Protein AF-A0A6C0F2Z9-F1 (afdb_monomer_lite)

Organism: NCBI:txid1070528

pLDDT: mean 89.64, std 9.64, range [52.88, 98.56]

Structure (mmCIF, N/CA/C/O backbone):
data_AF-A0A6C0F2Z9-F1
#
_entry.id   AF-A0A6C0F2Z9-F1
#
loop_
_atom_site.group_PDB
_atom_site.id
_atom_site.type_symbol
_atom_site.label_atom_id
_atom_site.label_alt_id
_atom_site.label_comp_id
_atom_site.label_asym_id
_atom_site.label_entity_id
_atom_site.label_seq_id
_atom_site.pdbx_PDB_ins_code
_atom_site.Cartn_x
_atom_site.Cartn_y
_atom_site.Cartn_z
_atom_site.occupancy
_atom_site.B_iso_or_equiv
_atom_site.auth_seq_id
_atom_site.auth_comp_id
_atom_site.auth_asym_id
_atom_site.auth_atom_id
_atom_site.pdbx_PDB_model_num
ATOM 1 N N . MET A 1 1 ? -2.129 -20.152 -14.897 1.00 61.84 1 MET A N 1
ATOM 2 C CA . MET A 1 1 ? -2.781 -20.314 -13.574 1.00 61.84 1 MET A CA 1
ATOM 3 C C . MET A 1 1 ? -3.449 -19.021 -13.104 1.00 61.84 1 MET A C 1
ATOM 5 O O . MET A 1 1 ? -4.600 -19.101 -12.708 1.00 61.84 1 MET A O 1
ATOM 9 N N . TYR A 1 2 ? -2.786 -17.857 -13.186 1.00 76.69 2 TYR A N 1
ATOM 10 C CA . TYR A 1 2 ? -3.365 -16.538 -12.865 1.00 76.69 2 TYR A CA 1
ATOM 11 C C . TYR A 1 2 ? -4.710 -16.257 -13.564 1.00 76.69 2 TYR A C 1
ATOM 13 O O . TYR A 1 2 ? -5.714 -16.078 -12.883 1.00 76.69 2 TYR A O 1
ATOM 21 N N . GLU A 1 3 ? -4.749 -16.343 -14.900 1.00 77.75 3 GLU A N 1
ATOM 22 C CA . GLU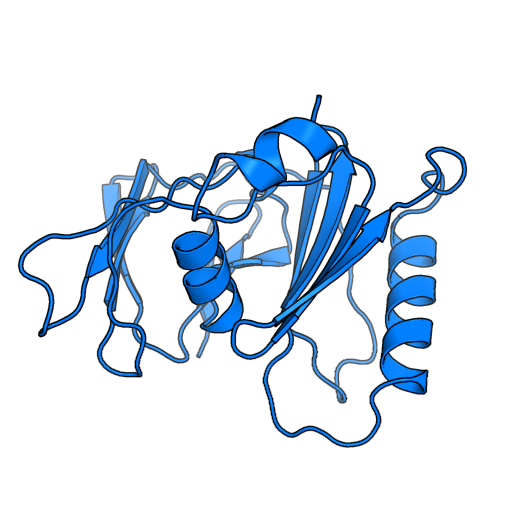 A 1 3 ? -5.969 -16.064 -15.683 1.00 77.75 3 GLU A CA 1
ATOM 23 C C . GLU A 1 3 ? -7.168 -16.917 -15.262 1.00 77.75 3 GLU A C 1
ATOM 25 O O . GLU A 1 3 ? -8.279 -16.419 -15.164 1.00 77.75 3 GLU A O 1
ATOM 30 N N . LEU A 1 4 ? -6.941 -18.192 -14.933 1.00 72.25 4 LEU A N 1
ATOM 31 C CA . LEU A 1 4 ? -8.005 -19.083 -14.471 1.00 72.25 4 LEU A CA 1
ATOM 32 C C . LEU A 1 4 ? -8.550 -18.655 -13.108 1.00 72.25 4 LEU A C 1
ATOM 34 O O . LEU A 1 4 ? -9.760 -18.660 -12.919 1.00 72.25 4 LEU A O 1
ATOM 38 N N . LYS A 1 5 ? -7.682 -18.265 -12.164 1.00 77.50 5 LYS A N 1
ATOM 39 C CA . LYS A 1 5 ? -8.126 -17.873 -10.822 1.00 77.50 5 LYS A CA 1
ATOM 40 C C . LYS A 1 5 ? -9.036 -16.639 -10.866 1.00 77.50 5 LYS A C 1
ATOM 42 O O . LYS A 1 5 ? -10.014 -16.611 -10.131 1.00 77.50 5 LYS A O 1
ATOM 47 N N . ARG A 1 6 ? -8.789 -15.673 -11.760 1.00 77.31 6 ARG A N 1
ATOM 48 C CA . ARG A 1 6 ? -9.609 -14.447 -11.876 1.00 77.31 6 ARG A CA 1
ATOM 49 C C . ARG A 1 6 ? -11.097 -14.709 -12.128 1.00 77.31 6 ARG A C 1
ATOM 51 O O . ARG A 1 6 ? -11.908 -13.850 -11.818 1.00 77.31 6 ARG A O 1
ATOM 58 N N . TYR A 1 7 ? -11.460 -15.871 -12.670 1.00 75.06 7 TYR A N 1
ATOM 59 C CA . TYR A 1 7 ? -12.859 -16.237 -12.908 1.00 75.06 7 TYR A CA 1
ATOM 60 C C . TYR A 1 7 ? -13.571 -16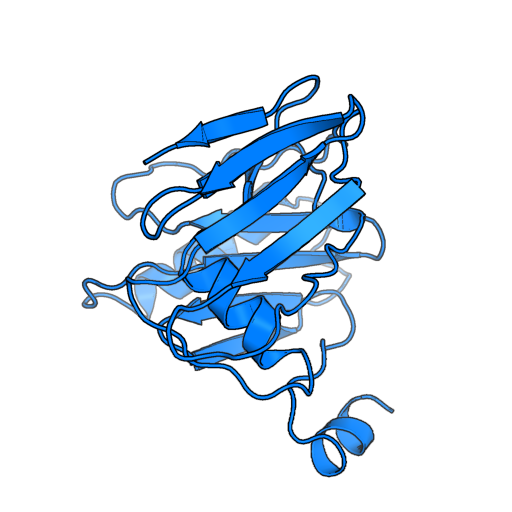.819 -11.682 1.00 75.06 7 TYR A C 1
ATOM 62 O O . TYR A 1 7 ? -14.797 -16.870 -11.667 1.00 75.06 7 TYR A O 1
ATOM 70 N N . PHE A 1 8 ? -12.826 -17.297 -10.683 1.00 78.25 8 PHE A N 1
ATOM 71 C CA . PHE A 1 8 ? -13.390 -18.026 -9.541 1.00 78.25 8 PHE A CA 1
ATOM 72 C C . PHE A 1 8 ? -13.450 -17.205 -8.255 1.00 78.25 8 PHE A C 1
ATOM 74 O O . PHE A 1 8 ? -14.198 -17.567 -7.350 1.00 78.25 8 PHE A O 1
ATOM 81 N N . TYR A 1 9 ? -12.671 -16.129 -8.157 1.00 79.81 9 TYR A N 1
ATOM 82 C CA . TYR A 1 9 ? -12.646 -15.269 -6.978 1.00 79.81 9 TYR A CA 1
ATOM 83 C C . TYR A 1 9 ? -13.417 -13.978 -7.237 1.00 79.81 9 TYR A C 1
ATOM 85 O O . TYR A 1 9 ? -13.318 -13.388 -8.310 1.00 79.81 9 TYR A O 1
ATOM 93 N N . SER A 1 10 ? -14.179 -13.543 -6.234 1.00 82.38 10 SER A N 1
ATOM 94 C CA . SER A 1 10 ? -14.854 -12.243 -6.227 1.00 82.38 10 SE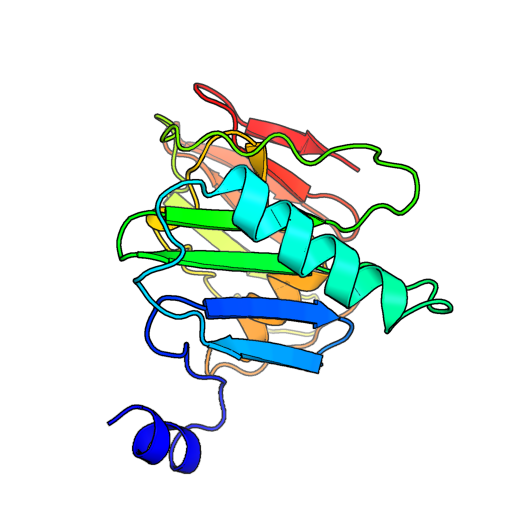R A CA 1
ATOM 95 C C . SER A 1 10 ? -13.899 -11.085 -5.928 1.00 82.38 10 SER A C 1
ATOM 97 O O . SER A 1 10 ? -14.213 -9.948 -6.261 1.00 82.38 10 SER A O 1
ATOM 99 N N . CYS A 1 11 ? -12.749 -11.370 -5.312 1.00 87.75 11 CYS A N 1
ATOM 100 C CA . CYS A 1 11 ? -11.696 -10.397 -5.050 1.00 87.75 11 CYS A CA 1
ATOM 101 C C . CYS A 1 11 ? -10.657 -10.359 -6.177 1.00 87.75 11 CYS A C 1
ATOM 103 O O . CYS A 1 11 ? -10.539 -11.278 -6.998 1.00 87.75 11 CYS A O 1
ATOM 105 N N . ARG A 1 12 ? -9.866 -9.286 -6.202 1.00 90.88 12 ARG A N 1
ATOM 106 C CA . ARG A 1 12 ? -8.742 -9.154 -7.127 1.00 90.88 12 ARG A CA 1
ATOM 107 C C . ARG A 1 12 ? -7.639 -10.136 -6.792 1.00 90.88 12 ARG A C 1
ATOM 109 O O . ARG A 1 12 ? -7.431 -10.537 -5.651 1.00 90.88 12 ARG A O 1
ATOM 116 N N . ILE A 1 13 ? -6.898 -10.490 -7.833 1.00 89.44 13 ILE A N 1
ATOM 117 C CA . ILE A 1 13 ? -5.760 -11.391 -7.737 1.00 89.44 13 ILE A CA 1
ATOM 118 C C . ILE A 1 13 ? -4.554 -10.662 -8.283 1.00 89.44 13 ILE A C 1
ATOM 120 O O . ILE A 1 13 ? -4.610 -10.074 -9.368 1.00 89.44 13 ILE A O 1
ATOM 124 N N . GLU A 1 14 ? -3.462 -10.738 -7.535 1.00 86.56 14 GLU A N 1
ATOM 125 C CA . GLU A 1 14 ? -2.215 -10.114 -7.932 1.00 86.56 14 GLU A CA 1
ATOM 126 C C . GLU A 1 14 ? -1.648 -10.801 -9.182 1.00 86.56 14 GLU A C 1
ATOM 128 O O . GLU A 1 14 ? -1.587 -12.038 -9.238 1.00 86.56 14 GLU A O 1
ATOM 133 N N . PRO A 1 15 ? -1.292 -10.027 -10.221 1.00 88.19 15 PRO A N 1
ATOM 134 C CA . PRO A 1 15 ? -0.675 -10.563 -11.425 1.00 88.19 15 PRO A CA 1
ATOM 135 C C . PRO A 1 15 ? 0.724 -11.122 -11.129 1.00 88.19 15 PRO A C 1
ATOM 137 O O . PRO A 1 15 ? 1.358 -10.763 -10.134 1.00 88.19 15 PRO A O 1
ATOM 140 N N . PRO A 1 16 ? 1.250 -11.997 -12.003 1.00 87.94 16 PRO A N 1
ATOM 141 C CA . PRO A 1 16 ? 2.651 -12.384 -11.925 1.00 87.94 16 PRO A CA 1
ATOM 142 C C . PRO A 1 16 ? 3.561 -11.162 -12.126 1.00 87.94 16 PRO A C 1
ATOM 144 O O . PRO A 1 16 ? 3.286 -10.301 -12.961 1.00 87.94 16 PRO A O 1
ATOM 147 N N . TYR A 1 17 ? 4.663 -11.105 -11.378 1.00 87.69 17 TYR A N 1
ATOM 148 C CA . TYR A 1 17 ? 5.697 -10.087 -11.553 1.00 87.69 17 TYR A CA 1
ATOM 149 C C . TYR A 1 17 ? 6.546 -10.342 -12.819 1.00 87.69 17 TYR A C 1
ATOM 151 O O . TYR A 1 17 ? 6.657 -11.491 -13.261 1.00 87.69 17 TYR A O 1
ATOM 159 N N . PRO A 1 18 ? 7.207 -9.304 -13.369 1.00 92.31 18 PRO A N 1
ATOM 160 C CA . PRO A 1 18 ? 7.127 -7.904 -12.955 1.00 92.31 18 PRO A CA 1
ATOM 161 C C . PRO A 1 18 ? 5.929 -7.169 -13.562 1.00 92.31 18 PRO A C 1
ATOM 163 O O . PRO A 1 18 ? 5.513 -7.442 -14.689 1.00 92.31 18 PRO A O 1
ATOM 166 N N . TYR A 1 19 ? 5.397 -6.201 -12.822 1.00 93.31 19 TYR A N 1
ATOM 167 C CA . TYR A 1 19 ? 4.300 -5.365 -13.296 1.00 93.31 19 TYR A CA 1
ATOM 168 C C . TYR A 1 19 ? 4.354 -3.955 -12.704 1.00 93.31 19 TYR A C 1
ATOM 170 O O . TYR A 1 19 ? 4.873 -3.729 -11.609 1.00 93.31 19 TYR A O 1
ATOM 178 N N . TRP A 1 20 ? 3.767 -3.024 -13.445 1.00 93.44 20 TRP A N 1
ATOM 179 C CA . TRP A 1 20 ? 3.395 -1.687 -13.005 1.00 93.44 20 TRP A CA 1
ATOM 180 C C . TRP A 1 20 ? 1.886 -1.623 -12.830 1.00 93.44 20 TRP A C 1
ATOM 182 O O . TRP A 1 20 ? 1.150 -2.225 -13.614 1.00 93.44 20 TRP A O 1
ATOM 192 N N . SER A 1 21 ? 1.409 -0.883 -11.840 1.00 94.75 21 SER A N 1
ATOM 193 C CA . SER A 1 21 ? -0.009 -0.607 -11.698 1.00 94.75 21 SER A CA 1
ATOM 194 C C . SER A 1 21 ? -0.278 0.809 -11.229 1.00 94.75 21 SER A C 1
ATOM 196 O O . SER A 1 21 ? 0.445 1.351 -10.396 1.00 94.75 21 SER A O 1
ATOM 198 N N . VAL A 1 22 ? -1.374 1.365 -11.726 1.00 94.12 22 VAL A N 1
ATOM 199 C CA . VAL A 1 22 ? -1.945 2.621 -11.246 1.00 94.12 22 VAL A CA 1
ATOM 200 C C . VAL A 1 22 ? -3.318 2.316 -10.678 1.00 94.12 22 VAL A C 1
ATOM 202 O O . VAL A 1 22 ? -4.152 1.745 -11.381 1.00 94.12 22 VAL A O 1
ATOM 205 N N . PHE A 1 23 ? -3.551 2.695 -9.426 1.00 94.06 23 PHE A N 1
ATOM 206 C CA . PHE A 1 23 ? -4.830 2.541 -8.746 1.00 94.06 23 PHE A CA 1
ATOM 207 C C . PHE A 1 23 ? -5.429 3.913 -8.416 1.00 94.06 23 PHE A C 1
ATOM 209 O O . PHE A 1 23 ? -4.728 4.791 -7.915 1.00 94.06 23 PHE A O 1
ATOM 216 N N . CYS A 1 24 ? -6.720 4.091 -8.690 1.00 91.94 24 CYS A N 1
ATOM 217 C CA . CYS A 1 24 ? -7.482 5.302 -8.386 1.00 91.94 24 CYS A CA 1
ATOM 218 C C . CYS A 1 24 ? -8.965 4.954 -8.234 1.00 91.94 24 CYS A C 1
ATOM 220 O O . CYS A 1 24 ? -9.542 4.348 -9.138 1.00 91.94 24 CYS A O 1
ATOM 222 N N . ASP A 1 25 ? -9.585 5.352 -7.121 1.00 89.06 25 ASP A N 1
ATOM 223 C CA . ASP A 1 25 ? -11.033 5.253 -6.881 1.00 89.06 25 ASP A CA 1
ATOM 224 C C . ASP A 1 25 ? -11.631 3.875 -7.231 1.00 89.06 25 ASP A C 1
ATOM 226 O O . ASP A 1 25 ? -12.597 3.760 -7.987 1.00 89.06 25 ASP A O 1
ATOM 230 N N . GLY A 1 26 ? -11.016 2.797 -6.735 1.00 89.56 26 GLY A N 1
ATOM 231 C CA . GLY A 1 26 ? -11.470 1.430 -7.008 1.00 89.56 26 GLY A CA 1
ATOM 232 C C . GLY A 1 26 ? -11.186 0.934 -8.429 1.00 89.56 26 GLY A C 1
ATOM 233 O O . GLY A 1 26 ? -11.599 -0.161 -8.783 1.00 89.56 26 GLY A O 1
ATOM 234 N N . ASN A 1 27 ? -10.462 1.673 -9.264 1.00 90.88 27 ASN A N 1
ATOM 235 C CA . ASN A 1 27 ? -10.024 1.223 -10.585 1.00 90.88 27 ASN A CA 1
ATOM 236 C C . ASN A 1 27 ? -8.520 0.963 -10.567 1.00 90.88 27 ASN A C 1
ATOM 238 O O . ASN A 1 27 ? -7.765 1.732 -9.984 1.00 90.88 27 ASN A O 1
ATOM 242 N N . GLU A 1 28 ? -8.072 -0.119 -11.207 1.00 92.69 28 GLU A N 1
ATOM 243 C CA . GLU A 1 28 ? -6.643 -0.426 -11.329 1.00 92.69 28 GLU A CA 1
ATOM 244 C C . GLU A 1 28 ? -6.298 -0.776 -12.767 1.00 92.69 28 GLU A C 1
ATOM 246 O O . GLU A 1 28 ? -6.882 -1.685 -13.361 1.00 92.69 28 GLU A O 1
ATOM 251 N N . LEU A 1 29 ? -5.326 -0.054 -13.311 1.00 91.81 29 LEU A N 1
ATOM 252 C CA . LEU A 1 29 ? -4.679 -0.394 -14.565 1.00 91.81 29 LEU A CA 1
ATOM 253 C C . LEU A 1 29 ? -3.389 -1.139 -14.243 1.00 91.81 29 LEU A C 1
ATOM 255 O O . LEU A 1 29 ? -2.544 -0.610 -13.529 1.00 91.81 29 LEU A O 1
ATOM 259 N N . ILE A 1 30 ? -3.227 -2.336 -14.799 1.00 92.00 30 ILE A N 1
ATOM 260 C CA . ILE A 1 30 ? -2.037 -3.171 -14.621 1.00 92.00 30 ILE A CA 1
ATOM 261 C C . ILE A 1 30 ? -1.344 -3.329 -15.972 1.00 92.00 30 ILE A C 1
ATOM 263 O O . ILE A 1 30 ? -1.971 -3.711 -16.960 1.00 92.00 30 ILE A O 1
ATOM 267 N N . VAL A 1 31 ? -0.039 -3.079 -15.993 1.00 90.50 31 VAL A N 1
ATOM 268 C CA . VAL A 1 31 ? 0.826 -3.209 -17.164 1.00 90.50 31 VAL A CA 1
ATOM 269 C C . VAL A 1 31 ? 1.949 -4.197 -16.834 1.00 90.50 31 VAL A C 1
ATOM 271 O O . VAL A 1 31 ? 2.825 -3.879 -16.026 1.00 90.50 31 VAL A O 1
ATOM 274 N N . PRO A 1 32 ? 1.952 -5.405 -17.427 1.00 90.31 32 PRO A N 1
ATOM 275 C CA . PRO A 1 32 ? 3.074 -6.330 -17.309 1.00 90.31 32 PRO A CA 1
ATOM 276 C C . PRO A 1 32 ? 4.353 -5.711 -17.880 1.00 90.31 32 PRO A C 1
ATOM 278 O O . PRO A 1 32 ? 4.323 -5.081 -18.937 1.00 90.31 32 PRO A O 1
ATOM 281 N N . ILE A 1 33 ? 5.481 -5.919 -17.206 1.00 86.06 33 ILE A N 1
ATOM 282 C CA . ILE A 1 33 ? 6.787 -5.405 -17.632 1.00 86.06 33 ILE A CA 1
ATOM 283 C C . ILE A 1 33 ? 7.627 -6.574 -18.161 1.00 86.06 33 ILE A C 1
ATOM 285 O O . ILE A 1 33 ? 7.544 -7.698 -17.667 1.00 86.06 33 ILE A O 1
ATOM 289 N N . SER A 1 34 ? 8.466 -6.345 -19.171 1.00 77.06 34 SER A N 1
ATOM 290 C CA . SER A 1 34 ? 9.453 -7.353 -19.574 1.00 77.06 34 SER A CA 1
ATOM 291 C C . SER A 1 34 ? 10.618 -7.399 -18.580 1.00 77.06 34 SER A C 1
ATOM 293 O O . SER A 1 34 ? 11.193 -6.359 -18.263 1.00 77.06 34 SER A O 1
ATOM 295 N N . THR A 1 35 ? 11.046 -8.594 -18.166 1.00 65.19 35 THR A N 1
ATOM 296 C CA . THR A 1 35 ? 12.191 -8.796 -17.250 1.00 65.19 35 THR A CA 1
ATOM 297 C C . THR A 1 35 ? 13.5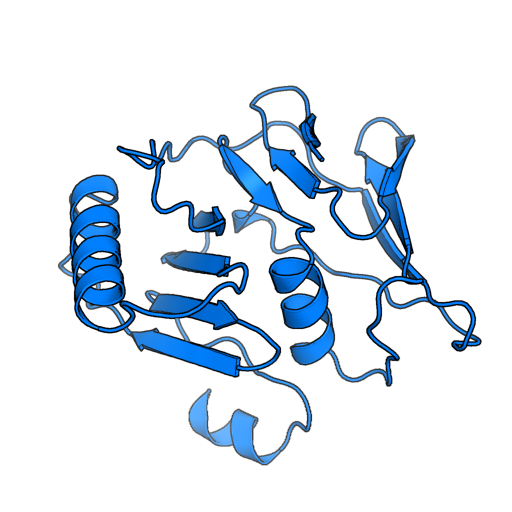06 -8.180 -17.745 1.00 65.19 35 THR A C 1
ATOM 299 O O . THR A 1 35 ? 14.355 -7.831 -16.936 1.00 65.19 35 THR A O 1
ATOM 302 N N . LEU A 1 36 ? 13.651 -7.977 -19.059 1.00 56.56 36 LEU A N 1
ATOM 303 C CA . LEU A 1 36 ? 14.821 -7.366 -19.705 1.00 56.56 36 LEU A CA 1
ATOM 304 C C . LEU A 1 36 ? 14.983 -5.853 -19.446 1.00 56.56 36 LEU A C 1
ATOM 306 O O . LEU A 1 36 ? 15.998 -5.290 -19.835 1.00 56.56 36 LEU A O 1
ATOM 310 N N . MET A 1 37 ? 14.005 -5.183 -18.825 1.00 59.44 37 MET A N 1
ATOM 311 C CA . MET A 1 37 ? 14.061 -3.739 -18.526 1.00 59.44 37 MET A CA 1
ATOM 312 C C . MET A 1 37 ? 14.422 -3.418 -17.064 1.00 59.44 37 MET A C 1
ATOM 314 O O . MET A 1 37 ? 14.273 -2.280 -16.629 1.00 59.44 37 MET A O 1
ATOM 318 N N . GLN A 1 38 ? 14.891 -4.401 -16.287 1.00 59.97 38 GLN A N 1
ATOM 319 C CA . GLN A 1 38 ? 15.167 -4.230 -14.851 1.00 59.97 38 GLN A CA 1
ATOM 320 C C . GLN A 1 38 ? 16.503 -3.537 -14.533 1.00 59.97 38 GLN A C 1
ATOM 322 O O . GLN A 1 38 ? 16.692 -3.097 -13.400 1.00 59.97 38 GLN A O 1
ATOM 327 N N . ASP A 1 39 ? 17.405 -3.395 -15.509 1.00 61.78 39 ASP A N 1
ATOM 328 C CA . ASP A 1 39 ? 18.796 -2.980 -15.261 1.00 61.78 39 ASP A CA 1
ATOM 329 C C . ASP A 1 39 ? 18.956 -1.509 -14.824 1.00 61.78 39 ASP A C 1
ATOM 331 O O . ASP A 1 39 ? 20.041 -1.094 -14.418 1.00 61.78 39 ASP A O 1
ATOM 335 N N . ASN A 1 40 ? 17.875 -0.720 -14.820 1.00 79.81 40 ASN A N 1
ATOM 336 C CA . ASN A 1 40 ? 17.819 0.543 -14.088 1.00 79.81 40 ASN A CA 1
ATOM 337 C C . ASN A 1 40 ? 16.381 0.880 -13.662 1.00 79.81 40 ASN A C 1
ATOM 339 O O . ASN A 1 40 ? 15.593 1.435 -14.426 1.00 79.81 40 ASN A O 1
ATOM 343 N N . ILE A 1 41 ? 16.053 0.540 -12.417 1.00 84.62 41 ILE A N 1
ATOM 344 C CA . ILE A 1 41 ? 14.705 0.675 -11.857 1.00 84.62 41 ILE A CA 1
ATOM 345 C C . ILE A 1 41 ? 14.181 2.112 -11.823 1.00 84.62 41 ILE A C 1
ATOM 347 O O . ILE A 1 41 ? 12.990 2.312 -12.036 1.00 84.62 41 ILE A O 1
ATOM 351 N N . ASN A 1 42 ? 15.062 3.093 -11.595 1.00 87.56 42 ASN A N 1
ATOM 352 C CA . ASN A 1 42 ? 14.704 4.510 -11.595 1.00 87.56 42 ASN A CA 1
ATOM 353 C C . ASN A 1 42 ? 14.300 4.942 -13.007 1.00 87.56 42 ASN A C 1
ATOM 355 O O . ASN A 1 42 ? 13.198 5.436 -13.201 1.00 87.56 42 ASN A O 1
ATOM 359 N N . ILE A 1 43 ? 15.126 4.624 -14.013 1.00 86.81 43 ILE A N 1
ATOM 360 C CA . ILE A 1 43 ? 14.809 4.924 -15.419 1.00 86.81 43 ILE A CA 1
ATOM 361 C C . ILE A 1 43 ? 13.487 4.268 -15.833 1.00 86.81 43 ILE A C 1
ATOM 363 O O . ILE A 1 43 ? 12.659 4.904 -16.481 1.00 86.81 43 ILE A O 1
ATOM 367 N N . LEU A 1 44 ? 13.270 3.004 -15.461 1.00 87.75 44 LEU A N 1
ATOM 368 C CA . LEU A 1 44 ? 12.024 2.305 -15.767 1.00 87.75 44 LEU A CA 1
ATOM 369 C C . LEU A 1 44 ? 10.813 2.973 -15.094 1.00 87.75 44 LEU A C 1
ATOM 371 O O . LEU A 1 44 ? 9.791 3.171 -15.754 1.00 87.75 44 LEU A O 1
ATOM 375 N N . PHE A 1 45 ? 10.928 3.328 -13.811 1.00 89.81 45 PHE A N 1
ATOM 376 C CA . PHE A 1 45 ? 9.878 4.032 -13.074 1.00 89.81 45 PHE A CA 1
ATOM 377 C C . PHE A 1 45 ? 9.559 5.378 -13.736 1.00 89.81 45 PHE A C 1
ATOM 379 O O . PHE A 1 45 ? 8.395 5.651 -14.020 1.00 89.81 45 PHE A O 1
ATOM 386 N N . ASP A 1 46 ? 10.579 6.166 -14.080 1.00 89.19 46 ASP A N 1
ATOM 387 C CA . ASP A 1 46 ? 10.428 7.466 -14.737 1.00 89.19 46 ASP A CA 1
ATOM 388 C C . ASP A 1 46 ? 9.781 7.342 -16.118 1.00 89.19 46 ASP A C 1
ATOM 390 O O . ASP A 1 46 ? 8.903 8.125 -16.480 1.00 89.19 46 ASP A O 1
ATOM 394 N N . MET A 1 47 ? 10.172 6.344 -16.915 1.00 88.31 47 MET A N 1
ATOM 395 C CA . MET A 1 47 ? 9.554 6.089 -18.219 1.00 88.31 47 MET A CA 1
ATOM 396 C C . MET A 1 47 ? 8.060 5.773 -18.084 1.00 88.31 47 MET A C 1
ATOM 398 O O . MET A 1 47 ? 7.240 6.310 -18.835 1.00 88.31 47 MET A O 1
ATOM 402 N N . LEU A 1 48 ? 7.698 4.922 -17.121 1.00 90.06 48 LEU A N 1
ATOM 403 C CA . LEU A 1 48 ? 6.308 4.550 -16.858 1.00 90.06 48 LEU A CA 1
ATOM 404 C C . LEU A 1 48 ? 5.505 5.734 -16.314 1.00 90.06 48 LEU A C 1
ATOM 406 O O . LEU A 1 48 ? 4.400 5.988 -16.796 1.00 90.06 48 LEU A O 1
ATOM 410 N N . LEU A 1 49 ? 6.081 6.509 -15.395 1.00 89.69 49 LEU A N 1
ATOM 411 C CA . LEU A 1 49 ? 5.484 7.726 -14.858 1.00 89.69 49 LEU A CA 1
ATOM 412 C C . LEU A 1 49 ? 5.202 8.750 -15.963 1.00 89.69 49 LEU A C 1
ATOM 414 O O . LEU A 1 49 ? 4.083 9.247 -16.064 1.00 89.69 49 LEU A O 1
ATOM 418 N N . ASN A 1 50 ? 6.175 9.015 -16.836 1.00 88.69 50 ASN A N 1
ATOM 419 C CA . ASN A 1 50 ? 5.995 9.913 -17.977 1.00 88.69 50 ASN A CA 1
ATOM 420 C C . ASN A 1 50 ? 4.893 9.410 -18.922 1.00 88.69 50 ASN A C 1
ATOM 422 O O . ASN A 1 50 ? 4.100 10.199 -19.437 1.00 88.69 50 ASN A O 1
ATOM 426 N N . SER A 1 51 ? 4.806 8.095 -19.151 1.00 87.50 51 SER A N 1
ATOM 427 C CA . SER A 1 51 ? 3.728 7.521 -19.966 1.00 87.50 51 SER A CA 1
ATOM 428 C C . SER A 1 51 ? 2.351 7.747 -19.334 1.00 87.50 51 SER A C 1
ATOM 430 O O . SER A 1 51 ? 1.427 8.166 -20.028 1.00 87.50 51 SER A O 1
ATOM 432 N N . PHE A 1 52 ? 2.239 7.571 -18.013 1.00 87.88 52 PHE A N 1
ATOM 433 C CA . PHE A 1 52 ? 1.024 7.838 -17.251 1.00 87.88 52 PHE A CA 1
ATOM 434 C C . PHE A 1 52 ? 0.622 9.315 -17.370 1.00 87.88 52 PHE A C 1
ATOM 436 O O . PHE A 1 52 ? -0.462 9.606 -17.874 1.00 87.88 52 PHE A O 1
ATOM 443 N N . GLN A 1 53 ? 1.526 10.243 -17.046 1.00 86.62 53 GLN A N 1
ATOM 444 C CA . GLN A 1 53 ? 1.281 11.691 -17.087 1.00 86.62 53 GLN A CA 1
ATOM 445 C C . GLN A 1 53 ? 0.779 12.185 -18.454 1.00 86.62 53 GLN A C 1
ATOM 447 O O . GLN A 1 53 ? -0.131 13.009 -18.524 1.00 86.62 53 GLN A O 1
ATOM 452 N N . ASN A 1 54 ? 1.320 11.645 -19.550 1.00 79.00 54 ASN A N 1
ATOM 453 C CA . ASN A 1 54 ? 0.897 12.004 -20.908 1.00 79.00 54 ASN A CA 1
ATOM 454 C C . ASN A 1 54 ? -0.510 11.494 -21.270 1.00 79.00 54 ASN A C 1
ATOM 456 O O . ASN A 1 54 ? -1.133 12.013 -22.196 1.00 79.00 54 ASN A O 1
ATOM 460 N N . THR A 1 55 ? -1.014 10.479 -20.563 1.00 73.75 55 THR A N 1
ATOM 461 C CA . THR A 1 55 ? -2.332 9.869 -20.812 1.00 73.75 55 THR A CA 1
ATOM 462 C C . THR A 1 55 ? -3.431 10.376 -19.878 1.00 73.75 55 THR A C 1
ATOM 464 O O . THR A 1 55 ? -4.608 10.306 -20.231 1.00 73.75 55 THR A O 1
ATOM 467 N N . THR A 1 56 ? -3.075 10.929 -18.716 1.00 67.31 56 THR A N 1
ATOM 468 C CA . THR A 1 56 ? -4.018 11.366 -17.676 1.00 67.31 56 THR A CA 1
ATOM 469 C C . THR A 1 56 ? -3.753 12.817 -17.275 1.00 67.31 56 THR A C 1
ATOM 471 O O . THR A 1 56 ? -3.064 13.095 -16.299 1.00 67.31 56 THR A O 1
ATOM 474 N N . VAL A 1 57 ? -4.309 13.765 -18.035 1.00 52.88 57 VAL A N 1
ATOM 475 C CA . VAL A 1 57 ? -4.027 15.209 -17.879 1.00 52.88 57 VAL A CA 1
ATOM 476 C C . VAL A 1 57 ? -5.023 15.944 -16.951 1.00 52.88 57 VAL A C 1
ATOM 478 O O . VAL A 1 57 ? -4.850 17.130 -16.696 1.00 52.88 57 VAL A O 1
ATOM 481 N N . THR A 1 58 ? -6.073 15.312 -16.408 1.00 54.06 58 THR A N 1
ATOM 482 C CA . THR A 1 58 ? -7.257 16.100 -15.970 1.00 54.06 58 THR A CA 1
ATOM 483 C C . THR A 1 58 ? -7.983 15.698 -14.682 1.00 54.06 58 THR A C 1
ATOM 485 O O . THR A 1 58 ? -9.091 16.180 -14.457 1.00 54.06 58 THR A O 1
ATOM 488 N N . LEU A 1 59 ? -7.419 14.874 -13.800 1.00 57.34 59 LEU A N 1
ATOM 489 C CA . LEU A 1 59 ? -8.182 14.357 -12.653 1.00 57.34 59 LEU A CA 1
ATOM 490 C C . LEU A 1 59 ? -7.606 14.812 -11.305 1.00 57.34 59 LEU A C 1
ATOM 492 O O . LEU A 1 59 ? -6.414 14.687 -11.054 1.00 57.34 59 LEU A O 1
ATOM 496 N N . ASN A 1 60 ? -8.489 15.329 -10.443 1.00 65.94 60 ASN A N 1
ATOM 497 C CA . ASN A 1 60 ? -8.205 15.813 -9.083 1.00 65.94 60 ASN A CA 1
ATOM 498 C C . ASN A 1 60 ? -8.120 14.679 -8.035 1.00 65.94 60 ASN A C 1
ATOM 500 O O . ASN A 1 60 ? -8.219 14.955 -6.840 1.00 65.94 60 ASN A O 1
ATOM 504 N N . SER A 1 61 ? -7.998 13.423 -8.465 1.00 74.69 61 SER A N 1
ATOM 505 C CA . SER A 1 61 ? -7.929 12.261 -7.573 1.00 74.69 61 SER A CA 1
ATOM 506 C C . SER A 1 61 ? -6.481 11.933 -7.189 1.00 74.69 61 SER A C 1
ATOM 508 O O . SER A 1 61 ? -5.547 12.209 -7.945 1.00 74.69 61 SER A O 1
ATOM 510 N N . GLU A 1 62 ? -6.298 11.325 -6.015 1.00 84.44 62 GLU A N 1
ATOM 511 C CA . GLU A 1 62 ? -5.025 10.725 -5.602 1.00 84.44 62 GLU A CA 1
ATOM 512 C C . GLU A 1 62 ? -4.794 9.434 -6.399 1.00 84.44 62 GLU A C 1
ATOM 514 O O . GLU A 1 62 ? -5.653 8.553 -6.414 1.00 84.44 62 GLU A O 1
ATOM 519 N N . TYR A 1 63 ? -3.628 9.300 -7.035 1.00 92.25 63 TYR A N 1
ATOM 520 C CA . TYR A 1 63 ? -3.240 8.058 -7.701 1.00 92.25 63 TYR A CA 1
ATOM 521 C C . TYR A 1 63 ? -2.187 7.327 -6.890 1.00 92.25 63 TYR A C 1
ATOM 523 O O . TYR A 1 63 ? -1.151 7.893 -6.539 1.00 92.25 63 TYR A O 1
ATOM 531 N N . LEU A 1 64 ? -2.421 6.038 -6.674 1.00 95.12 64 LEU A N 1
ATOM 532 C CA . LEU A 1 64 ? -1.426 5.125 -6.144 1.00 95.12 64 LEU A CA 1
ATOM 533 C C . LEU A 1 64 ? -0.670 4.484 -7.308 1.00 95.12 64 LEU A C 1
ATOM 535 O O . LEU A 1 64 ? -1.243 3.752 -8.116 1.00 95.12 64 LEU A O 1
ATOM 539 N N . LEU A 1 65 ? 0.631 4.733 -7.360 1.00 95.12 65 LEU A N 1
ATOM 540 C CA . LEU A 1 65 ? 1.563 4.104 -8.280 1.00 95.12 65 LEU A CA 1
ATOM 541 C C . LEU A 1 65 ? 2.228 2.928 -7.567 1.00 95.12 65 LEU A C 1
ATOM 543 O O . LEU A 1 65 ? 2.813 3.098 -6.495 1.00 95.12 65 LEU A O 1
ATOM 547 N N . MET A 1 66 ? 2.169 1.737 -8.160 1.00 95.56 66 MET A N 1
ATOM 548 C CA . MET A 1 66 ? 2.892 0.575 -7.653 1.00 95.56 66 MET A CA 1
ATOM 549 C C . MET A 1 66 ? 3.704 -0.109 -8.742 1.00 95.56 66 MET A C 1
ATOM 551 O O . MET A 1 66 ? 3.276 -0.218 -9.888 1.00 95.56 66 MET A O 1
ATOM 555 N N . MET A 1 67 ? 4.866 -0.633 -8.365 1.00 94.38 67 MET A N 1
ATOM 556 C CA . MET A 1 67 ? 5.690 -1.453 -9.246 1.00 94.38 67 MET A CA 1
ATOM 557 C C . MET A 1 67 ? 6.223 -2.659 -8.486 1.00 94.38 67 MET A C 1
ATOM 559 O O . MET A 1 67 ? 7.042 -2.504 -7.580 1.00 94.38 67 MET A O 1
ATOM 563 N N . ARG A 1 68 ? 5.793 -3.865 -8.865 1.00 93.56 68 ARG A N 1
ATOM 564 C CA . ARG A 1 68 ? 6.394 -5.108 -8.371 1.00 93.56 68 ARG A CA 1
ATOM 565 C C . ARG A 1 68 ? 7.475 -5.543 -9.342 1.00 93.56 68 ARG A C 1
ATOM 567 O O . ARG A 1 68 ? 7.194 -5.935 -10.471 1.00 93.56 68 ARG A O 1
ATOM 574 N N . VAL A 1 69 ? 8.719 -5.466 -8.894 1.00 89.00 69 VAL A N 1
ATOM 575 C CA . VAL A 1 69 ? 9.906 -5.708 -9.729 1.00 89.00 69 VAL A CA 1
ATOM 576 C C . VAL A 1 69 ? 10.272 -7.186 -9.709 1.00 89.00 69 VAL A C 1
ATOM 578 O O . VAL A 1 69 ? 10.639 -7.770 -10.725 1.00 89.00 69 VAL A O 1
ATOM 581 N N . ASN A 1 70 ? 10.174 -7.792 -8.531 1.00 88.50 70 ASN A N 1
ATOM 582 C CA . ASN A 1 70 ? 10.454 -9.196 -8.274 1.00 88.50 70 ASN A CA 1
ATOM 583 C C . ASN A 1 70 ? 9.735 -9.630 -6.982 1.00 88.50 70 ASN A C 1
ATOM 585 O O . ASN A 1 70 ? 8.811 -8.968 -6.502 1.00 88.50 70 ASN A O 1
ATOM 589 N N . ASP A 1 71 ? 10.148 -10.762 -6.427 1.00 86.19 71 ASP A N 1
ATOM 590 C CA . ASP A 1 71 ? 9.650 -11.334 -5.179 1.00 86.19 71 ASP A CA 1
ATOM 591 C C . ASP A 1 71 ? 10.093 -10.578 -3.915 1.00 86.19 71 ASP A C 1
ATOM 593 O O . ASP A 1 71 ? 9.612 -10.900 -2.835 1.00 86.19 71 ASP A O 1
ATOM 597 N N . GLN A 1 72 ? 11.002 -9.603 -4.023 1.00 87.81 72 GLN A N 1
ATOM 598 C CA . GLN A 1 72 ? 11.601 -8.905 -2.880 1.00 87.81 72 GLN A CA 1
ATOM 599 C C . GLN A 1 72 ? 11.386 -7.392 -2.873 1.00 87.81 72 GLN A C 1
ATOM 601 O O . GLN A 1 72 ? 11.734 -6.751 -1.877 1.00 87.81 72 GLN A O 1
ATOM 606 N N . ALA A 1 73 ? 10.873 -6.819 -3.963 1.00 91.94 73 ALA A N 1
ATOM 607 C CA . ALA A 1 73 ? 10.741 -5.380 -4.126 1.00 91.94 73 ALA A CA 1
ATOM 608 C C . ALA A 1 73 ? 9.399 -4.993 -4.757 1.00 91.94 73 ALA A C 1
ATOM 610 O O . ALA A 1 73 ? 9.141 -5.259 -5.937 1.00 91.94 73 ALA A O 1
ATOM 611 N N . ILE A 1 74 ? 8.579 -4.309 -3.956 1.00 94.81 74 ILE A N 1
ATOM 612 C CA . ILE A 1 74 ? 7.398 -3.575 -4.402 1.00 94.81 74 ILE A CA 1
ATOM 613 C C . ILE A 1 74 ? 7.623 -2.105 -4.073 1.00 94.81 74 ILE A C 1
ATOM 615 O O . ILE A 1 74 ? 7.817 -1.747 -2.915 1.00 94.81 74 ILE A O 1
ATOM 619 N N . ILE A 1 75 ? 7.584 -1.253 -5.088 1.00 95.62 75 ILE A N 1
ATOM 620 C CA . ILE A 1 75 ? 7.595 0.200 -4.933 1.00 95.62 75 ILE A CA 1
ATOM 621 C C . ILE A 1 75 ? 6.152 0.671 -4.820 1.00 95.62 75 ILE A C 1
ATOM 623 O O . ILE A 1 75 ? 5.306 0.219 -5.588 1.00 95.62 75 ILE A O 1
ATOM 627 N N . SER A 1 76 ? 5.890 1.568 -3.874 1.00 96.75 76 SER A N 1
ATOM 628 C CA . SER A 1 76 ? 4.585 2.199 -3.651 1.00 96.75 76 SER A CA 1
ATOM 629 C C . SER A 1 76 ? 4.782 3.704 -3.491 1.00 96.75 76 SER A C 1
ATOM 631 O O . SER A 1 76 ? 5.585 4.124 -2.648 1.00 96.75 76 SER A O 1
ATOM 633 N N . ARG A 1 77 ? 4.118 4.503 -4.332 1.00 95.50 77 ARG A N 1
ATOM 634 C CA . ARG A 1 77 ? 4.222 5.969 -4.353 1.00 95.50 77 ARG A CA 1
ATOM 635 C C . ARG A 1 77 ? 2.870 6.626 -4.623 1.00 95.50 77 ARG A C 1
ATOM 637 O O . ARG A 1 77 ? 2.087 6.118 -5.421 1.00 95.50 77 ARG A O 1
ATOM 644 N N . ILE A 1 78 ? 2.629 7.777 -4.008 1.00 93.38 78 ILE A N 1
ATOM 645 C CA . ILE A 1 78 ? 1.514 8.667 -4.335 1.00 93.38 78 ILE A CA 1
ATOM 646 C C . ILE A 1 78 ? 1.936 9.562 -5.488 1.00 93.38 78 ILE A C 1
ATOM 648 O O . ILE A 1 78 ? 2.987 10.198 -5.422 1.00 93.38 78 ILE A O 1
ATOM 652 N N . TYR A 1 79 ? 1.108 9.652 -6.524 1.00 91.94 79 TYR A N 1
ATOM 653 C CA . TYR A 1 79 ? 1.333 10.622 -7.581 1.00 91.94 79 TYR A CA 1
ATOM 654 C C . TYR A 1 79 ? 1.070 12.055 -7.094 1.00 91.94 79 TYR A C 1
ATOM 656 O O . TYR A 1 79 ? -0.053 12.405 -6.737 1.00 91.94 79 TYR A O 1
ATOM 664 N N . ASP A 1 80 ? 2.090 12.900 -7.173 1.00 87.38 80 ASP A N 1
ATOM 665 C CA . ASP A 1 80 ? 1.999 14.351 -7.056 1.00 87.38 80 ASP A CA 1
ATOM 666 C C . ASP A 1 80 ? 2.526 14.998 -8.342 1.00 87.38 80 ASP A C 1
ATOM 668 O O . ASP A 1 80 ? 3.650 14.741 -8.777 1.00 87.38 80 ASP A O 1
ATOM 672 N N . LYS A 1 81 ? 1.702 15.854 -8.954 1.00 82.81 81 LYS A N 1
ATOM 673 C CA . LYS A 1 81 ? 2.044 16.598 -10.174 1.00 82.81 81 LYS A CA 1
ATOM 674 C C . LYS A 1 81 ? 3.130 17.656 -9.960 1.00 82.81 81 LYS A C 1
ATOM 676 O O . LYS A 1 81 ? 3.705 18.120 -10.936 1.00 82.81 81 LYS A O 1
ATOM 681 N N . ASN A 1 82 ? 3.345 18.085 -8.715 1.00 84.06 82 ASN A N 1
ATOM 682 C CA . ASN A 1 82 ? 4.351 19.086 -8.355 1.00 84.06 82 ASN A CA 1
ATOM 683 C C . ASN A 1 82 ? 5.651 18.440 -7.855 1.00 84.06 82 ASN A C 1
ATOM 685 O O . ASN A 1 82 ? 6.570 19.150 -7.453 1.00 84.06 82 ASN A O 1
ATOM 689 N N . ARG A 1 83 ? 5.709 17.104 -7.819 1.00 84.62 83 ARG A N 1
ATOM 690 C CA . ARG A 1 83 ? 6.898 16.353 -7.437 1.00 84.62 83 ARG A CA 1
ATOM 691 C C . ARG A 1 83 ? 7.741 16.118 -8.692 1.00 84.62 83 ARG A C 1
ATOM 693 O O . ARG A 1 83 ? 7.318 15.405 -9.599 1.00 84.62 83 ARG A O 1
ATOM 700 N N . ASP A 1 84 ? 8.924 16.727 -8.711 1.00 74.06 84 ASP A N 1
ATOM 701 C CA . ASP A 1 84 ? 9.832 16.706 -9.865 1.00 74.06 84 ASP A CA 1
ATOM 702 C C . ASP A 1 84 ? 10.598 15.377 -10.017 1.00 74.06 84 ASP A C 1
ATOM 704 O O . ASP A 1 84 ? 11.016 15.046 -11.125 1.00 74.06 84 ASP A O 1
ATOM 708 N N . ASP A 1 85 ? 10.757 14.597 -8.938 1.00 74.25 85 ASP A N 1
ATOM 709 C CA . ASP A 1 85 ? 11.323 13.242 -8.983 1.00 74.25 85 ASP A CA 1
ATOM 710 C C . ASP A 1 85 ? 10.682 12.287 -7.969 1.00 74.25 85 ASP A C 1
ATOM 712 O O . ASP A 1 85 ? 10.097 12.698 -6.966 1.00 74.25 85 ASP A O 1
ATOM 716 N N . TYR A 1 86 ? 10.824 10.989 -8.228 1.00 84.69 86 TYR A N 1
ATOM 717 C CA . TYR A 1 86 ? 10.523 9.939 -7.265 1.00 84.69 86 TYR A CA 1
ATOM 718 C C . TYR A 1 86 ? 11.814 9.181 -6.981 1.00 84.69 86 TYR A C 1
ATOM 720 O O . TYR A 1 86 ? 12.086 8.192 -7.651 1.00 84.69 86 TYR A O 1
ATOM 728 N N . ASP A 1 87 ? 12.603 9.612 -5.997 1.00 82.38 87 ASP A N 1
ATOM 729 C CA . ASP A 1 87 ? 13.794 8.860 -5.584 1.00 82.38 87 ASP A CA 1
ATOM 730 C C . ASP A 1 87 ? 13.424 7.411 -5.184 1.00 82.38 87 ASP A C 1
ATOM 732 O O . ASP A 1 87 ? 12.773 7.141 -4.156 1.00 82.38 87 ASP A O 1
ATOM 736 N N . ILE A 1 88 ? 13.781 6.453 -6.050 1.00 87.50 88 ILE A N 1
ATOM 737 C CA . ILE A 1 88 ? 13.572 5.028 -5.816 1.00 87.50 88 ILE A CA 1
ATOM 738 C C . ILE A 1 88 ? 14.867 4.423 -5.294 1.00 87.50 88 ILE A C 1
ATOM 740 O O . ILE A 1 88 ? 15.821 4.144 -6.028 1.00 87.50 88 ILE A O 1
ATOM 744 N N . VAL A 1 89 ? 14.838 4.105 -4.003 1.00 84.25 89 VAL A N 1
ATOM 745 C CA . VAL A 1 89 ? 15.913 3.402 -3.314 1.00 84.25 89 VAL A CA 1
ATOM 746 C C . VAL A 1 89 ? 15.474 1.973 -3.007 1.00 84.25 89 VAL A C 1
ATOM 748 O O . VAL A 1 89 ? 14.518 1.737 -2.269 1.00 84.25 89 VAL A O 1
ATOM 751 N N . ILE A 1 90 ? 16.208 0.990 -3.533 1.00 90.25 90 ILE A N 1
ATOM 752 C CA . ILE A 1 90 ? 16.008 -0.427 -3.192 1.00 90.25 90 ILE A CA 1
ATOM 753 C C . ILE A 1 90 ? 16.798 -0.752 -1.924 1.00 90.25 90 ILE A C 1
ATOM 755 O O . ILE A 1 90 ? 17.804 -1.457 -1.932 1.00 90.25 90 ILE A O 1
ATOM 759 N N . GLU A 1 91 ? 16.332 -0.195 -0.809 1.00 93.50 91 GLU A N 1
ATOM 760 C CA . GLU A 1 91 ? 16.857 -0.458 0.527 1.00 93.50 91 GLU A CA 1
ATOM 761 C C . GLU A 1 91 ? 15.734 -0.975 1.425 1.00 93.50 91 GLU A C 1
ATOM 763 O O . GLU A 1 91 ? 14.689 -0.343 1.547 1.00 93.50 91 GLU A O 1
ATOM 768 N N . LYS A 1 92 ? 15.939 -2.124 2.081 1.00 94.56 92 LYS A N 1
ATOM 769 C CA . LYS A 1 92 ? 14.947 -2.683 3.010 1.00 94.56 92 LYS A CA 1
ATOM 770 C C . LYS A 1 92 ? 14.941 -1.930 4.339 1.00 94.56 92 LYS A C 1
ATOM 772 O O . LYS A 1 92 ? 15.992 -1.677 4.931 1.00 94.56 92 LYS A O 1
ATOM 777 N N . SER A 1 93 ? 13.747 -1.657 4.854 1.00 94.19 93 SER A N 1
ATOM 778 C CA . SER A 1 93 ? 13.564 -1.188 6.223 1.00 94.19 93 SER A CA 1
ATOM 779 C C . SER A 1 93 ? 13.914 -2.287 7.223 1.00 94.19 93 SER A C 1
ATOM 781 O O . SER A 1 93 ? 13.684 -3.475 6.998 1.00 94.19 93 SER A O 1
ATOM 783 N N . ARG A 1 94 ? 14.441 -1.887 8.383 1.00 91.56 94 ARG A N 1
ATOM 784 C CA . ARG A 1 94 ? 14.614 -2.789 9.535 1.00 91.56 94 ARG A CA 1
ATOM 785 C C . ARG A 1 94 ? 13.339 -2.923 10.370 1.00 91.56 94 ARG A C 1
ATOM 787 O O . ARG A 1 94 ? 13.350 -3.592 11.404 1.00 91.56 94 ARG A O 1
ATOM 794 N N . LYS A 1 95 ? 12.267 -2.235 9.979 1.00 89.94 95 LYS A N 1
ATOM 795 C CA . LYS A 1 95 ? 10.983 -2.233 10.670 1.00 89.94 95 LYS A CA 1
ATOM 796 C C . LYS A 1 95 ? 9.932 -2.948 9.825 1.00 89.94 95 LYS A C 1
ATOM 798 O O . LYS A 1 95 ? 9.997 -2.933 8.603 1.00 89.94 95 LYS A O 1
ATOM 803 N N . HIS A 1 96 ? 8.995 -3.588 10.511 1.00 93.38 96 HIS A N 1
ATOM 804 C CA . HIS A 1 96 ? 7.780 -4.143 9.927 1.00 93.38 96 HIS A CA 1
ATOM 805 C C . HIS A 1 96 ? 6.601 -3.895 10.877 1.00 93.38 96 HIS A C 1
ATOM 807 O O . HIS A 1 96 ? 6.801 -3.532 12.048 1.00 93.38 96 HIS A O 1
ATOM 813 N N . PHE A 1 97 ? 5.383 -4.032 10.365 1.00 96.06 97 PHE A N 1
ATOM 814 C CA . PHE A 1 97 ? 4.166 -4.010 11.172 1.00 96.06 97 PHE A CA 1
ATOM 815 C C . PHE A 1 97 ? 3.864 -5.434 11.634 1.00 96.06 97 PHE A C 1
ATOM 817 O O . PHE A 1 97 ? 4.089 -6.386 10.892 1.00 96.06 97 PHE A O 1
ATOM 824 N N . LEU A 1 98 ? 3.417 -5.576 12.877 1.00 95.06 98 LEU A N 1
ATOM 825 C CA . LEU A 1 98 ? 2.943 -6.848 13.417 1.00 95.06 98 LEU A CA 1
ATOM 826 C C . LEU A 1 98 ? 1.475 -7.073 13.064 1.00 95.06 98 LEU A C 1
ATOM 828 O O . LEU A 1 98 ? 1.079 -8.204 12.807 1.00 95.06 98 LEU A O 1
ATOM 832 N N . SER A 1 99 ? 0.682 -6.002 13.054 1.00 96.31 99 SER A N 1
ATOM 833 C CA . SER A 1 99 ? -0.710 -6.030 12.619 1.00 96.31 99 SER A CA 1
ATOM 834 C C . SER A 1 99 ? -1.127 -4.675 12.064 1.00 96.31 99 SER A C 1
ATOM 836 O O . SER A 1 99 ? -0.633 -3.627 12.493 1.00 96.31 99 SER A O 1
ATOM 838 N N . VAL A 1 100 ? -2.049 -4.720 11.109 1.00 98.00 100 VAL A N 1
ATOM 839 C CA . VAL A 1 100 ? -2.737 -3.569 10.531 1.00 98.00 100 VAL A CA 1
ATOM 840 C C . VAL A 1 100 ? -4.203 -3.959 10.470 1.00 98.00 100 VAL A C 1
ATOM 842 O O . VAL A 1 100 ? -4.563 -4.902 9.769 1.00 98.00 100 VAL A O 1
ATOM 845 N N . GLU A 1 101 ? -5.041 -3.283 11.236 1.00 98.19 101 GLU A N 1
ATOM 846 C CA . GLU A 1 101 ? -6.457 -3.612 11.346 1.00 98.19 101 GLU A CA 1
ATOM 847 C C . GLU A 1 101 ? -7.296 -2.473 10.784 1.00 98.19 101 GLU A C 1
ATOM 849 O O . GLU A 1 101 ? -7.223 -1.341 11.255 1.00 98.19 101 GLU A O 1
ATOM 854 N N . TYR A 1 102 ? -8.099 -2.786 9.775 1.00 98.56 102 TYR A N 1
ATOM 855 C CA . TYR A 1 102 ? -9.093 -1.896 9.204 1.00 98.56 102 TYR A CA 1
ATOM 856 C C . TYR A 1 102 ? -10.403 -1.995 9.979 1.00 98.56 102 TYR A C 1
ATOM 858 O O . TYR A 1 102 ? -10.932 -3.091 10.189 1.00 98.56 102 TYR A O 1
ATOM 866 N N . THR A 1 103 ? -10.953 -0.845 10.360 1.00 98.12 103 THR A N 1
ATOM 867 C CA . THR A 1 103 ? -12.253 -0.742 11.027 1.00 98.12 103 THR A CA 1
ATOM 868 C C . THR A 1 103 ? -13.110 0.348 10.398 1.00 98.12 103 THR A C 1
ATOM 870 O O . THR A 1 103 ? -12.604 1.351 9.895 1.00 98.12 103 THR A O 1
ATOM 873 N N . HIS A 1 104 ? -14.426 0.150 10.449 1.00 98.31 104 HIS A N 1
ATOM 874 C CA . HIS A 1 104 ? -15.417 1.119 9.999 1.00 98.31 104 HIS A CA 1
ATOM 875 C C . HIS A 1 104 ? -16.615 1.123 10.963 1.00 98.31 104 HIS A C 1
ATOM 877 O O . HIS A 1 104 ? -17.030 0.038 11.376 1.00 98.31 104 HIS A O 1
ATOM 883 N N . PRO A 1 105 ? -17.218 2.279 11.309 1.00 97.75 105 PRO A N 1
ATOM 884 C CA . PRO A 1 105 ? -18.360 2.338 12.232 1.00 97.75 105 PRO A CA 1
ATOM 885 C C . PRO A 1 105 ? -19.580 1.513 11.797 1.00 97.75 105 PRO A C 1
ATOM 887 O O . PRO A 1 105 ? -20.337 1.032 12.635 1.00 97.75 105 PRO A O 1
ATOM 890 N N . GLU A 1 106 ? -19.765 1.340 10.489 1.00 97.88 106 GLU A N 1
ATOM 891 C CA . GLU A 1 106 ? -20.858 0.545 9.909 1.00 97.88 106 GLU A CA 1
ATOM 892 C C . GLU A 1 106 ? -20.523 -0.950 9.762 1.00 97.88 106 GLU A C 1
ATOM 894 O O . GLU A 1 106 ? -21.321 -1.722 9.232 1.00 97.88 106 GLU A O 1
ATOM 899 N N . MET A 1 107 ? -19.348 -1.382 10.226 1.00 97.06 107 MET A N 1
ATOM 900 C CA . MET A 1 107 ? -18.917 -2.776 10.193 1.00 97.06 107 MET A CA 1
ATOM 901 C C . MET A 1 107 ? -18.859 -3.356 11.606 1.00 97.06 107 MET A C 1
ATOM 903 O O . MET A 1 107 ? -18.322 -2.758 12.534 1.00 97.06 107 MET A O 1
ATOM 907 N N . SER A 1 108 ? -19.390 -4.567 11.774 1.00 94.12 108 SER A N 1
ATOM 908 C CA . SER A 1 108 ? -19.354 -5.285 13.056 1.00 94.12 108 SER A CA 1
ATOM 909 C C . SER A 1 108 ? -18.027 -5.999 13.328 1.00 94.12 108 SER A C 1
ATOM 911 O O . SER A 1 108 ? -17.791 -6.456 14.444 1.00 94.12 108 SER A O 1
ATOM 913 N N . SER A 1 109 ? -17.184 -6.151 12.307 1.00 95.06 109 SER A N 1
ATOM 914 C CA . SER A 1 109 ? -15.896 -6.839 12.369 1.00 95.06 109 SER A CA 1
ATOM 915 C C . SER A 1 109 ? -14.796 -5.987 11.748 1.00 95.06 109 SER A C 1
ATOM 917 O O . SER A 1 109 ? -15.048 -5.160 10.873 1.00 95.06 109 SER A O 1
ATOM 919 N N . ARG A 1 110 ? -13.568 -6.208 12.219 1.00 96.81 110 ARG A N 1
ATOM 920 C CA . ARG A 1 110 ? -12.350 -5.634 11.640 1.00 96.81 110 ARG A CA 1
ATOM 921 C C . ARG A 1 110 ? -11.813 -6.547 10.540 1.00 96.81 110 ARG A C 1
ATOM 923 O O . ARG A 1 110 ? -11.983 -7.759 10.651 1.00 96.81 110 ARG A O 1
ATOM 930 N N . ILE A 1 111 ? -11.113 -5.974 9.566 1.00 98.12 111 ILE A N 1
ATOM 931 C CA . ILE A 1 111 ? -10.379 -6.719 8.533 1.00 98.12 111 ILE A CA 1
ATOM 932 C C . ILE A 1 111 ? -8.885 -6.569 8.814 1.00 98.12 111 ILE A C 1
ATOM 934 O O . ILE A 1 111 ? -8.404 -5.460 9.042 1.00 98.12 111 ILE A O 1
ATOM 938 N N . VAL A 1 112 ? -8.137 -7.671 8.806 1.00 97.19 112 VAL A N 1
ATOM 939 C CA . VAL A 1 112 ? -6.672 -7.622 8.926 1.00 97.19 112 VAL A CA 1
ATOM 940 C C . VAL A 1 112 ? -6.078 -7.379 7.541 1.00 97.19 112 VAL A C 1
ATOM 942 O O . VAL A 1 112 ? -6.352 -8.127 6.606 1.00 97.19 112 VAL A O 1
ATOM 945 N N . LEU A 1 113 ? -5.277 -6.323 7.402 1.00 96.69 113 LEU A N 1
ATOM 946 C CA . LEU A 1 113 ? -4.589 -6.004 6.154 1.00 96.69 113 LEU A CA 1
ATOM 947 C C . LEU A 1 113 ? -3.187 -6.619 6.168 1.00 96.69 113 LEU A C 1
ATOM 949 O O . LEU A 1 113 ? -2.280 -6.118 6.835 1.00 96.69 113 LEU A O 1
ATOM 953 N N . ASP A 1 114 ? -3.005 -7.690 5.400 1.00 89.81 114 ASP A N 1
ATOM 954 C CA . ASP A 1 114 ? -1.702 -8.331 5.238 1.00 89.81 114 ASP A CA 1
ATOM 955 C C . ASP A 1 114 ? -0.820 -7.535 4.269 1.00 89.81 114 ASP A C 1
ATOM 957 O O . ASP A 1 114 ? -1.124 -7.384 3.083 1.00 89.81 114 ASP A O 1
ATOM 961 N N . LEU A 1 115 ? 0.303 -7.024 4.778 1.00 92.88 115 LEU A N 1
ATOM 962 C CA . LEU A 1 115 ? 1.287 -6.305 3.974 1.00 92.88 115 LEU A CA 1
ATOM 963 C C . LEU A 1 115 ? 2.347 -7.269 3.434 1.00 92.88 115 LEU A C 1
ATOM 965 O O . LEU A 1 115 ? 3.034 -7.937 4.209 1.00 92.88 115 LEU A O 1
ATOM 969 N N . ASP A 1 116 ? 2.532 -7.301 2.110 1.00 93.88 116 ASP A N 1
ATOM 970 C CA . ASP A 1 116 ? 3.628 -8.061 1.495 1.00 93.88 116 ASP A CA 1
ATOM 971 C C . ASP A 1 116 ? 4.977 -7.543 2.043 1.00 93.88 116 ASP A C 1
ATOM 973 O O . ASP A 1 116 ? 5.236 -6.336 1.981 1.00 93.88 116 ASP A O 1
ATOM 977 N N . PRO A 1 117 ? 5.871 -8.413 2.558 1.00 93.81 117 PRO A N 1
ATOM 978 C CA . PRO A 1 117 ? 7.172 -7.999 3.083 1.00 93.81 117 PRO A CA 1
ATOM 979 C C . PRO A 1 117 ? 8.032 -7.187 2.100 1.00 93.81 117 PRO A C 1
ATOM 981 O O . PRO A 1 117 ? 8.905 -6.424 2.516 1.00 93.81 117 PRO A O 1
ATOM 984 N N . SER A 1 118 ? 7.782 -7.329 0.798 1.00 94.62 118 SER A N 1
ATOM 985 C CA . SER A 1 118 ? 8.436 -6.588 -0.284 1.00 94.62 118 SER A CA 1
ATOM 986 C C . SER A 1 118 ? 8.082 -5.098 -0.306 1.00 94.62 118 SER A C 1
ATOM 988 O O . SER A 1 118 ? 8.748 -4.336 -1.003 1.00 94.62 118 SER A O 1
ATOM 990 N N . LEU A 1 119 ? 7.053 -4.671 0.437 1.00 95.81 119 LEU A N 1
ATOM 991 C CA . LEU A 1 119 ? 6.665 -3.266 0.602 1.00 95.81 119 LEU A CA 1
ATOM 992 C C . LEU A 1 119 ? 7.492 -2.526 1.657 1.00 95.81 119 LEU A C 1
ATOM 994 O O . LEU A 1 119 ? 7.447 -1.297 1.699 1.00 95.81 119 LEU A O 1
ATOM 998 N N . TYR A 1 120 ? 8.270 -3.222 2.490 1.00 95.81 120 TYR A N 1
ATOM 999 C CA . TYR A 1 120 ? 9.147 -2.586 3.478 1.00 95.81 120 TYR A CA 1
ATOM 1000 C C . TYR A 1 120 ? 10.443 -2.062 2.836 1.00 95.81 120 TYR A C 1
ATOM 1002 O O . TYR A 1 120 ? 11.543 -2.384 3.288 1.00 95.81 120 TYR A O 1
ATOM 1010 N N . LEU A 1 121 ? 10.318 -1.251 1.783 1.00 95.38 121 LEU A N 1
ATOM 1011 C CA . LEU A 1 121 ? 11.414 -0.508 1.160 1.00 95.38 121 LEU A CA 1
ATOM 1012 C C . LEU A 1 121 ? 11.411 0.946 1.626 1.00 95.38 121 LEU A C 1
ATOM 1014 O O . LEU A 1 121 ? 10.353 1.556 1.768 1.00 95.38 121 LEU A O 1
ATOM 1018 N N . VAL A 1 122 ? 12.596 1.506 1.851 1.00 95.81 122 VAL A N 1
ATOM 1019 C CA . VAL A 1 122 ? 12.762 2.906 2.244 1.00 95.81 122 VAL A CA 1
ATOM 1020 C C . VAL A 1 122 ? 12.149 3.829 1.183 1.00 95.81 122 VAL A C 1
ATOM 1022 O O . VAL A 1 122 ? 12.343 3.646 -0.016 1.00 95.81 122 VAL A O 1
ATOM 1025 N N . GLY A 1 123 ? 11.375 4.811 1.640 1.00 95.31 123 GLY A N 1
ATOM 1026 C CA . GLY A 1 123 ? 10.653 5.765 0.803 1.00 95.31 123 GLY A CA 1
ATOM 1027 C C . GLY A 1 123 ? 9.285 5.282 0.318 1.00 95.31 123 GLY A C 1
ATOM 1028 O O . GLY A 1 123 ? 8.565 6.075 -0.278 1.00 95.31 123 GLY A O 1
ATOM 1029 N N . ASN A 1 124 ? 8.890 4.024 0.564 1.00 96.81 124 ASN A N 1
ATOM 1030 C CA . ASN A 1 124 ? 7.540 3.576 0.215 1.00 96.81 124 ASN A CA 1
ATOM 1031 C C . ASN A 1 124 ? 6.467 4.325 1.000 1.00 96.81 124 ASN A C 1
ATOM 1033 O O . ASN A 1 124 ? 6.533 4.415 2.224 1.00 96.81 124 ASN A O 1
ATOM 1037 N N . GLU A 1 125 ? 5.459 4.791 0.272 1.00 96.94 125 GLU A N 1
ATOM 1038 C CA . GLU A 1 125 ? 4.255 5.421 0.799 1.00 96.94 125 GLU A CA 1
ATOM 1039 C C . GLU A 1 125 ? 3.169 4.340 0.887 1.00 96.94 125 GLU A C 1
ATOM 1041 O O . GLU A 1 125 ? 2.788 3.746 -0.125 1.00 96.94 125 GLU A O 1
ATOM 1046 N N . VAL A 1 126 ? 2.716 4.025 2.101 1.00 97.31 126 VAL A N 1
ATOM 1047 C CA . VAL A 1 126 ? 1.731 2.968 2.383 1.00 97.31 126 VAL A CA 1
ATOM 1048 C C . VAL A 1 126 ? 0.587 3.506 3.237 1.00 97.31 126 VAL A C 1
ATOM 1050 O O . VAL A 1 126 ? 0.743 4.494 3.953 1.00 97.31 126 VAL A O 1
ATOM 1053 N N . PHE A 1 127 ? -0.560 2.827 3.182 1.00 97.25 127 PHE A N 1
ATOM 1054 C CA . PHE A 1 127 ? -1.784 3.180 3.920 1.00 97.25 127 PHE A CA 1
ATOM 1055 C C . PHE A 1 127 ? -2.427 4.520 3.554 1.00 97.25 127 PHE A C 1
ATOM 1057 O O . PHE A 1 127 ? -3.263 5.028 4.294 1.00 97.25 127 PHE A O 1
ATOM 1064 N N . THR A 1 128 ? -2.097 5.053 2.382 1.00 96.25 128 THR A N 1
ATOM 1065 C CA . THR A 1 128 ? -2.891 6.100 1.726 1.00 96.25 128 THR A CA 1
ATOM 1066 C C . THR A 1 128 ? -4.304 5.577 1.453 1.00 96.25 128 THR A C 1
ATOM 1068 O O . THR A 1 128 ? -4.524 4.361 1.443 1.00 96.25 128 THR A O 1
ATOM 1071 N N . ALA A 1 129 ? -5.273 6.459 1.199 1.00 95.50 129 ALA A N 1
ATOM 1072 C CA . ALA A 1 129 ? -6.647 6.027 0.937 1.00 95.50 129 ALA A CA 1
ATOM 1073 C C . ALA A 1 129 ? -6.718 5.047 -0.250 1.00 95.50 129 ALA A C 1
ATOM 1075 O O . ALA A 1 129 ? -7.335 3.985 -0.138 1.00 95.50 129 ALA A O 1
ATOM 1076 N N . GLY A 1 130 ? -6.004 5.343 -1.343 1.00 95.19 130 GLY A N 1
ATOM 1077 C CA . GLY A 1 130 ? -5.907 4.441 -2.493 1.00 95.19 130 GLY A CA 1
ATOM 1078 C C . GLY A 1 130 ? -5.254 3.099 -2.145 1.00 95.19 130 GLY A C 1
ATOM 1079 O O . GLY A 1 130 ? -5.720 2.050 -2.586 1.00 95.19 130 GLY A O 1
ATOM 1080 N N . PHE A 1 131 ? -4.219 3.105 -1.301 1.00 97.06 131 PHE A N 1
ATOM 1081 C CA . PHE A 1 131 ? -3.565 1.878 -0.839 1.00 97.06 131 PHE A CA 1
ATOM 1082 C C . PHE A 1 131 ? -4.509 1.005 -0.006 1.00 97.06 131 PHE A C 1
ATOM 1084 O O . PHE A 1 131 ? -4.602 -0.200 -0.236 1.00 97.06 131 PHE A O 1
ATOM 1091 N N . VAL A 1 132 ? -5.231 1.605 0.943 1.00 97.38 132 VAL A N 1
ATOM 1092 C CA . VAL A 1 132 ? -6.185 0.892 1.804 1.00 97.38 132 VAL A CA 1
ATOM 1093 C C . VAL A 1 132 ? -7.305 0.286 0.976 1.00 97.38 132 VAL A C 1
ATOM 1095 O O . VAL A 1 132 ? -7.573 -0.908 1.106 1.00 97.38 132 VAL A O 1
ATOM 1098 N N . GLN A 1 133 ? -7.912 1.072 0.082 1.00 96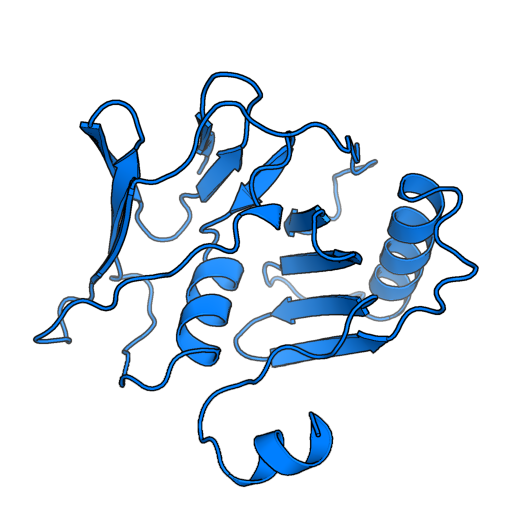.50 133 GLN A N 1
ATOM 1099 C CA . GLN A 1 133 ? -8.954 0.568 -0.807 1.00 96.50 133 GLN A CA 1
ATOM 1100 C C . GLN A 1 133 ? -8.434 -0.598 -1.647 1.00 96.50 133 GLN A C 1
ATOM 1102 O O . GLN A 1 133 ? -9.099 -1.625 -1.751 1.00 96.50 133 GLN A O 1
ATOM 1107 N N . ARG A 1 134 ? -7.214 -0.487 -2.186 1.00 95.88 134 ARG A N 1
ATOM 1108 C CA . ARG A 1 134 ? -6.585 -1.583 -2.920 1.00 95.88 134 ARG A CA 1
ATOM 1109 C C . ARG A 1 134 ? -6.443 -2.833 -2.051 1.00 95.88 134 ARG A C 1
ATOM 1111 O O . ARG A 1 134 ? -6.791 -3.905 -2.517 1.00 95.88 134 ARG A O 1
ATOM 1118 N N . CYS A 1 135 ? -5.991 -2.743 -0.803 1.00 96.75 135 CYS A N 1
ATOM 1119 C CA . CYS A 1 135 ? -5.939 -3.918 0.077 1.00 96.75 135 CYS A CA 1
ATOM 1120 C C . CYS A 1 135 ? -7.320 -4.569 0.267 1.00 96.75 135 CYS A C 1
ATOM 1122 O O . CYS A 1 135 ? -7.428 -5.792 0.190 1.00 96.75 135 CYS A O 1
ATOM 1124 N N . LEU A 1 136 ? -8.372 -3.766 0.453 1.00 96.69 136 LEU A N 1
ATOM 1125 C CA . LEU A 1 136 ? -9.748 -4.249 0.616 1.00 96.69 136 LEU A CA 1
ATOM 1126 C C . LEU A 1 136 ? -10.285 -4.946 -0.645 1.00 96.69 136 LEU A C 1
ATOM 1128 O O . LEU A 1 136 ? -10.991 -5.944 -0.544 1.00 96.69 136 LEU A O 1
ATOM 1132 N N . GLU A 1 137 ? -9.895 -4.486 -1.831 1.00 95.44 137 GLU A N 1
ATOM 1133 C CA . GLU A 1 137 ? -10.273 -5.095 -3.114 1.00 95.44 137 GLU A CA 1
ATOM 1134 C C . GLU A 1 137 ? -9.594 -6.460 -3.368 1.00 95.44 137 GLU A C 1
ATOM 1136 O O . GLU A 1 137 ? -10.054 -7.245 -4.201 1.00 95.44 137 GLU A O 1
ATOM 1141 N N . TYR A 1 138 ? -8.487 -6.752 -2.677 1.00 94.19 138 TYR A N 1
ATOM 1142 C CA . TYR A 1 138 ? -7.691 -7.983 -2.826 1.00 94.19 138 TYR A CA 1
ATOM 1143 C C . TYR A 1 138 ? -7.980 -9.036 -1.743 1.00 94.19 138 TYR A C 1
ATOM 1145 O O . TYR A 1 138 ? -7.337 -10.085 -1.704 1.00 94.19 138 TYR A O 1
ATOM 1153 N N . GLN A 1 139 ? -8.976 -8.794 -0.894 1.00 92.75 139 GLN A N 1
ATOM 1154 C CA . GLN A 1 139 ? -9.441 -9.720 0.138 1.00 92.75 139 GLN A CA 1
ATOM 1155 C C . GLN A 1 139 ? -10.940 -10.024 -0.043 1.00 92.75 139 GLN A C 1
ATOM 1157 O O . GLN A 1 139 ? -11.618 -9.378 -0.838 1.00 92.75 139 GLN A O 1
ATOM 1162 N N . SER A 1 140 ? -11.453 -11.063 0.622 1.00 91.75 140 SER A N 1
ATOM 1163 C CA . SER A 1 140 ? -12.796 -11.613 0.355 1.00 91.75 140 SER A CA 1
ATOM 1164 C C . SER A 1 140 ? -13.897 -11.191 1.334 1.00 91.75 140 SER A C 1
ATOM 1166 O O . SER A 1 140 ? -15.058 -11.531 1.114 1.00 91.75 140 SER A O 1
ATOM 1168 N N . GLU A 1 141 ? -13.562 -10.531 2.438 1.00 93.62 141 GLU A N 1
ATOM 1169 C CA . GLU A 1 141 ? -14.527 -10.020 3.411 1.00 93.62 141 GLU A CA 1
ATOM 1170 C C . GLU A 1 141 ? -15.265 -8.794 2.856 1.00 93.62 141 GLU A C 1
ATOM 1172 O O . GLU A 1 141 ? -14.720 -8.003 2.085 1.00 93.62 141 GLU A O 1
ATOM 1177 N N . ASN A 1 142 ? -16.522 -8.614 3.261 1.00 94.56 142 ASN A N 1
ATOM 1178 C CA . ASN A 1 142 ? -17.283 -7.421 2.900 1.00 94.56 142 ASN A CA 1
ATOM 1179 C C . ASN A 1 142 ? -16.753 -6.207 3.666 1.00 94.56 142 ASN A C 1
ATOM 1181 O O . ASN A 1 142 ? -16.490 -6.301 4.865 1.00 94.56 142 ASN A O 1
ATOM 1185 N N . TYR A 1 143 ? -16.682 -5.059 2.999 1.00 96.62 143 TYR A N 1
ATOM 1186 C CA . TYR A 1 143 ? -16.226 -3.811 3.598 1.00 96.62 143 TYR A CA 1
ATOM 1187 C C . TYR A 1 143 ? -17.100 -2.628 3.187 1.00 96.62 143 TYR A C 1
ATOM 1189 O O . TYR A 1 143 ? -17.700 -2.613 2.113 1.00 96.62 143 TYR A O 1
ATOM 1197 N N . VAL A 1 144 ? -17.133 -1.619 4.054 1.00 97.44 144 VAL A N 1
ATOM 1198 C CA . VAL A 1 144 ? -17.592 -0.263 3.739 1.00 97.44 144 VAL A CA 1
ATOM 1199 C C . VAL A 1 144 ? -16.348 0.604 3.667 1.00 97.44 144 VAL A C 1
ATOM 1201 O O . VAL A 1 144 ? -15.540 0.539 4.591 1.00 97.44 144 VAL A O 1
ATOM 1204 N N . PHE A 1 145 ? -16.170 1.362 2.584 1.00 96.44 145 PHE A N 1
ATOM 1205 C CA . PHE A 1 145 ? -15.021 2.246 2.387 1.00 96.44 145 PHE A CA 1
ATOM 1206 C C . PHE A 1 145 ? -15.485 3.685 2.167 1.00 96.44 145 PHE A C 1
ATOM 1208 O O . PHE A 1 145 ? -15.981 4.029 1.094 1.00 96.44 145 PHE A O 1
ATOM 1215 N N . ASP A 1 146 ? -15.311 4.509 3.198 1.00 95.81 146 ASP A N 1
ATOM 1216 C CA . ASP A 1 146 ? -15.524 5.952 3.179 1.00 95.81 146 ASP A CA 1
ATOM 1217 C C . ASP A 1 146 ? -14.623 6.647 4.217 1.00 95.81 146 ASP A C 1
ATOM 1219 O O . ASP A 1 146 ? -13.807 6.020 4.886 1.00 95.81 146 ASP A O 1
ATOM 1223 N N . ASP A 1 147 ? -14.755 7.959 4.364 1.00 95.19 147 ASP A N 1
ATOM 1224 C CA . ASP A 1 147 ? -13.889 8.811 5.184 1.00 95.19 147 ASP A CA 1
ATOM 1225 C C . ASP A 1 147 ? -13.876 8.491 6.686 1.00 95.19 147 ASP A C 1
ATOM 1227 O O . ASP A 1 147 ? -13.016 8.998 7.410 1.00 95.19 147 ASP A O 1
ATOM 1231 N N . ASN A 1 148 ? -14.802 7.659 7.158 1.00 97.75 148 ASN A N 1
ATOM 1232 C CA . ASN A 1 148 ? -14.942 7.289 8.558 1.00 97.75 148 ASN A CA 1
ATOM 1233 C C . ASN A 1 148 ? -14.135 6.044 8.943 1.00 97.75 148 ASN A C 1
ATOM 1235 O O . ASN A 1 148 ? -14.160 5.657 10.117 1.00 97.75 148 ASN A O 1
ATOM 1239 N N . TYR A 1 149 ? -13.422 5.413 8.002 1.00 97.88 149 TYR A N 1
ATOM 1240 C CA . TYR A 1 149 ? -12.552 4.292 8.342 1.00 97.88 149 TYR A CA 1
ATOM 1241 C C . TYR A 1 149 ? -11.370 4.719 9.214 1.00 97.88 149 TYR A C 1
ATOM 1243 O O . TYR A 1 149 ? -10.883 5.855 9.173 1.00 97.88 149 TYR A O 1
ATOM 1251 N N . VAL A 1 150 ? -10.868 3.755 9.982 1.00 98.31 150 VAL A N 1
ATOM 1252 C CA . VAL A 1 150 ? -9.665 3.901 10.798 1.00 98.31 150 VAL A CA 1
ATOM 1253 C C . VAL A 1 150 ? -8.779 2.670 10.633 1.00 98.31 150 VAL A C 1
ATOM 1255 O O . VAL A 1 150 ? -9.274 1.543 10.555 1.00 98.31 150 VAL A O 1
ATOM 1258 N N . LEU A 1 151 ? -7.463 2.890 10.596 1.00 98.56 151 LEU A N 1
ATOM 1259 C CA . LEU A 1 151 ? -6.466 1.831 10.710 1.00 98.56 151 LEU A CA 1
ATOM 1260 C C . LEU A 1 151 ? -5.820 1.855 12.087 1.00 98.56 151 LEU A C 1
ATOM 1262 O O . LEU A 1 151 ? -5.219 2.864 12.458 1.00 98.56 151 LEU A O 1
ATOM 1266 N N . ASP A 1 152 ? -5.854 0.726 12.783 1.00 98.06 152 ASP A N 1
ATOM 1267 C CA . ASP A 1 152 ? -5.075 0.502 13.996 1.00 98.06 152 ASP A CA 1
ATOM 1268 C C . ASP A 1 152 ? -3.869 -0.381 13.676 1.00 98.06 152 ASP A C 1
ATOM 1270 O O . ASP A 1 152 ? -3.991 -1.515 13.211 1.00 98.06 152 ASP A O 1
ATOM 1274 N N . ILE A 1 153 ? -2.676 0.165 13.892 1.00 97.81 153 ILE A N 1
ATOM 1275 C CA . ILE A 1 153 ? -1.416 -0.445 13.477 1.00 97.81 153 ILE A CA 1
ATOM 1276 C C . ILE A 1 153 ? -0.541 -0.682 14.702 1.00 97.81 153 ILE A C 1
ATOM 1278 O O . ILE A 1 153 ? -0.290 0.226 15.498 1.00 97.81 153 ILE A O 1
ATOM 1282 N N . MET A 1 154 ? -0.021 -1.901 14.813 1.00 96.62 154 MET A N 1
ATOM 1283 C CA . MET A 1 154 ? 0.982 -2.279 15.801 1.00 96.62 154 MET A CA 1
ATOM 1284 C C . MET A 1 154 ? 2.316 -2.513 15.099 1.00 96.62 154 MET A C 1
ATOM 1286 O O . MET A 1 154 ? 2.416 -3.353 14.203 1.00 96.62 154 MET A O 1
ATOM 1290 N N . ASP A 1 155 ? 3.367 -1.798 15.500 1.00 93.56 155 ASP A N 1
ATOM 1291 C CA . ASP A 1 155 ? 4.704 -2.012 14.941 1.00 93.56 155 ASP A CA 1
ATOM 1292 C C . ASP A 1 155 ? 5.500 -3.120 15.648 1.00 93.56 155 ASP A C 1
ATOM 1294 O O . ASP A 1 155 ? 5.137 -3.605 16.718 1.00 93.56 155 ASP A O 1
ATOM 1298 N N . SER A 1 156 ? 6.654 -3.486 15.081 1.00 90.62 156 SER A N 1
ATOM 1299 C CA . SER A 1 156 ? 7.581 -4.470 15.664 1.00 90.62 156 SER A CA 1
ATOM 1300 C C . SER A 1 156 ? 8.159 -4.113 17.043 1.00 90.62 156 SER A C 1
ATOM 1302 O O . SER A 1 156 ? 8.856 -4.927 17.646 1.00 90.62 156 SER A O 1
ATOM 1304 N N . LYS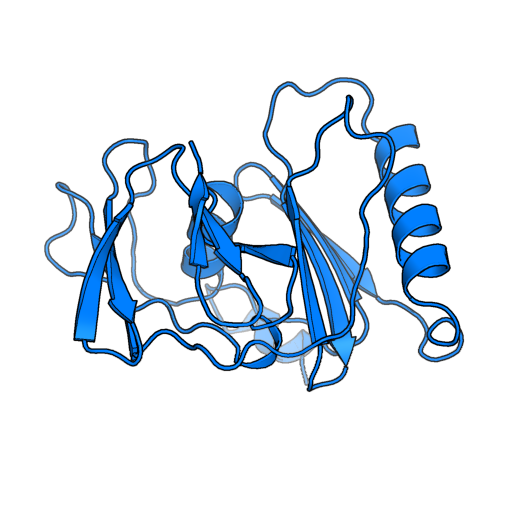 A 1 157 ? 7.906 -2.902 17.557 1.00 90.94 157 LYS A N 1
ATOM 1305 C CA . LYS A 1 157 ? 8.240 -2.458 18.919 1.00 90.94 157 LYS A CA 1
ATOM 1306 C C . LYS A 1 157 ? 6.994 -2.336 19.811 1.00 90.94 157 LYS A C 1
ATOM 1308 O O . LYS A 1 157 ? 7.096 -1.740 20.881 1.00 90.94 157 LYS A O 1
ATOM 1313 N N . ILE A 1 158 ? 5.852 -2.895 19.397 1.00 90.88 158 ILE A N 1
ATOM 1314 C CA . ILE A 1 158 ? 4.563 -2.840 20.111 1.00 90.88 158 ILE A CA 1
ATOM 1315 C C . ILE A 1 158 ? 4.091 -1.386 20.302 1.00 90.88 158 ILE A C 1
ATOM 1317 O O . ILE A 1 158 ? 3.399 -1.041 21.258 1.00 90.88 158 ILE A O 1
ATOM 1321 N N . LYS A 1 159 ? 4.490 -0.482 19.401 1.00 92.88 159 LYS A N 1
ATOM 1322 C CA . LYS A 1 159 ? 3.924 0.864 19.361 1.00 92.88 159 LYS A CA 1
ATOM 1323 C C . LYS A 1 159 ? 2.617 0.815 18.588 1.00 92.88 159 LYS A C 1
ATOM 1325 O O . LYS A 1 159 ? 2.598 0.352 17.449 1.00 92.88 159 LYS A O 1
ATOM 1330 N N . MET A 1 160 ? 1.566 1.334 19.214 1.00 94.75 160 MET A N 1
ATOM 1331 C CA . MET A 1 160 ? 0.262 1.515 18.590 1.00 94.75 160 MET A CA 1
ATOM 1332 C C . MET A 1 160 ? 0.214 2.872 17.898 1.00 94.75 160 MET A C 1
ATOM 1334 O O . MET A 1 160 ? 0.597 3.888 18.485 1.00 94.75 160 MET A O 1
ATOM 1338 N N . LEU A 1 161 ? -0.258 2.886 16.660 1.00 95.75 161 LEU A N 1
ATOM 1339 C CA . LEU A 1 161 ? -0.548 4.098 15.911 1.00 95.75 161 LEU A CA 1
ATOM 1340 C C . LEU A 1 161 ? -1.889 3.935 15.204 1.00 95.75 161 LEU A C 1
ATOM 1342 O O . LEU A 1 161 ? -2.209 2.859 14.706 1.00 95.75 161 LEU A O 1
ATOM 1346 N N . THR A 1 162 ? -2.644 5.023 15.158 1.00 97.56 162 THR A N 1
ATOM 1347 C CA . THR A 1 162 ? -3.944 5.068 14.498 1.00 97.56 162 THR A CA 1
ATOM 1348 C C . THR A 1 162 ? -3.861 6.044 13.328 1.00 97.56 162 THR A C 1
ATOM 1350 O O . THR A 1 162 ? -3.358 7.168 13.488 1.00 97.56 162 THR A O 1
ATOM 1353 N N . LEU A 1 163 ? -4.324 5.606 12.157 1.00 98.00 163 LEU A N 1
ATOM 1354 C CA . LEU A 1 163 ? -4.442 6.429 10.953 1.00 98.00 163 LEU A CA 1
ATOM 1355 C C . LEU A 1 163 ? -5.914 6.622 10.607 1.00 98.00 163 LEU A C 1
ATOM 1357 O O . LEU A 1 163 ? -6.688 5.666 10.584 1.00 98.00 163 LEU A O 1
ATOM 1361 N N . LYS A 1 164 ? -6.282 7.864 10.322 1.00 96.31 164 LYS A N 1
ATOM 1362 C CA . LYS A 1 164 ? -7.560 8.237 9.713 1.00 96.31 164 LYS A CA 1
ATOM 1363 C C . LYS A 1 164 ? -7.371 8.458 8.215 1.00 96.31 164 LYS A C 1
ATOM 1365 O O . LYS A 1 164 ? -6.239 8.539 7.737 1.00 96.31 164 LYS A O 1
ATOM 1370 N N . LYS A 1 165 ? -8.471 8.626 7.477 1.00 91.12 165 LYS A N 1
ATOM 1371 C CA . LYS A 1 165 ? -8.395 9.064 6.079 1.00 91.12 165 LYS A CA 1
ATOM 1372 C C . LYS A 1 165 ? -7.535 10.333 5.945 1.00 91.12 165 LYS A C 1
ATOM 1374 O O . LYS A 1 165 ? -7.673 11.271 6.728 1.00 91.12 165 LYS A O 1
ATOM 1379 N N . GLY A 1 166 ? -6.678 10.347 4.923 1.00 91.50 166 GLY A N 1
ATOM 1380 C CA . GLY A 1 166 ? -5.725 11.423 4.626 1.00 91.50 166 GLY A CA 1
ATOM 1381 C C . GLY A 1 166 ? -4.367 11.217 5.291 1.00 91.50 166 GLY A C 1
ATOM 1382 O O . GLY A 1 166 ? -3.365 11.725 4.810 1.00 91.50 166 GLY A O 1
ATOM 1383 N N . GLU A 1 167 ? -4.299 10.404 6.343 1.00 96.88 167 GLU A N 1
ATOM 1384 C CA . GLU A 1 167 ? -3.036 10.069 6.982 1.00 96.88 167 GLU A CA 1
ATOM 1385 C C . GLU A 1 167 ? -2.433 8.811 6.354 1.00 96.88 167 GLU A C 1
ATOM 1387 O O . GLU A 1 167 ? -3.137 7.847 6.059 1.00 96.88 167 GLU A O 1
ATOM 1392 N N . TYR A 1 168 ? -1.115 8.796 6.186 1.00 97.31 168 TYR A N 1
ATOM 1393 C CA . TYR A 1 168 ? -0.392 7.659 5.616 1.00 97.31 168 TYR A CA 1
ATOM 1394 C C . TYR A 1 168 ? 1.005 7.532 6.224 1.00 97.31 168 TYR A C 1
ATOM 1396 O O . TYR A 1 168 ? 1.434 8.361 7.033 1.00 97.31 168 TYR A O 1
ATOM 1404 N N . ILE A 1 169 ? 1.717 6.462 5.871 1.00 97.56 169 ILE A N 1
ATOM 1405 C CA . ILE A 1 169 ? 3.056 6.177 6.384 1.00 97.56 169 ILE A CA 1
ATOM 1406 C C . ILE A 1 169 ? 4.077 6.190 5.252 1.00 97.56 169 ILE A C 1
ATOM 1408 O O . ILE A 1 169 ? 3.892 5.526 4.235 1.00 97.56 169 ILE A O 1
ATOM 1412 N N . ILE A 1 170 ? 5.200 6.868 5.486 1.00 96.56 170 ILE A N 1
ATOM 1413 C CA . ILE A 1 170 ? 6.433 6.680 4.723 1.00 96.56 170 ILE A CA 1
ATOM 1414 C C . ILE A 1 170 ? 7.329 5.696 5.477 1.00 96.56 170 ILE A C 1
ATOM 1416 O O . ILE A 1 170 ? 7.648 5.876 6.659 1.00 96.56 170 ILE A O 1
ATOM 1420 N N . ILE A 1 171 ? 7.749 4.638 4.788 1.00 96.31 171 ILE A N 1
ATOM 1421 C CA . ILE A 1 171 ? 8.687 3.651 5.314 1.00 96.31 171 ILE A CA 1
ATOM 1422 C C . ILE A 1 171 ? 10.089 4.266 5.359 1.00 96.31 171 ILE A C 1
ATOM 1424 O O . ILE A 1 171 ? 10.706 4.518 4.329 1.00 96.31 171 ILE A O 1
ATOM 1428 N N . GLY A 1 172 ? 10.630 4.480 6.555 1.00 94.62 172 GLY A N 1
ATOM 1429 C CA . GLY A 1 172 ? 12.027 4.861 6.743 1.00 94.62 172 GLY A CA 1
ATOM 1430 C C . GLY A 1 172 ? 12.923 3.654 7.026 1.00 94.62 172 GLY A C 1
ATOM 1431 O O . GLY A 1 172 ? 12.479 2.521 7.230 1.00 94.62 172 GLY A O 1
ATOM 1432 N N . LYS A 1 173 ? 14.234 3.899 7.077 1.00 93.81 173 LYS A N 1
ATOM 1433 C CA . LYS A 1 173 ? 15.254 2.861 7.309 1.00 93.81 173 LYS A CA 1
ATOM 1434 C C . LYS A 1 173 ? 15.162 2.224 8.699 1.00 93.81 173 LYS A C 1
ATOM 1436 O O . LYS A 1 173 ? 15.327 1.012 8.854 1.00 93.81 173 LYS A O 1
ATOM 1441 N N . THR A 1 174 ? 14.916 3.046 9.720 1.00 91.31 174 THR A N 1
ATOM 1442 C CA . THR A 1 174 ? 14.883 2.639 11.139 1.00 91.31 174 THR A CA 1
ATOM 1443 C C . THR A 1 174 ? 13.600 3.027 11.868 1.00 91.31 174 THR A C 1
ATOM 1445 O O . THR A 1 174 ? 13.349 2.534 12.973 1.00 91.31 174 THR A O 1
ATOM 1448 N N . GLU A 1 175 ? 12.791 3.887 11.262 1.00 92.19 175 GLU A N 1
ATOM 1449 C CA . GLU A 1 175 ? 11.531 4.400 11.790 1.00 92.19 175 GLU A CA 1
ATOM 1450 C C . GLU A 1 175 ? 10.537 4.648 10.658 1.00 92.19 175 GLU A C 1
ATOM 1452 O O . GLU A 1 175 ? 10.888 4.527 9.487 1.00 92.19 175 GLU A O 1
ATOM 1457 N N . TYR A 1 176 ? 9.300 4.954 11.024 1.00 93.25 176 TYR A N 1
ATOM 1458 C CA . TYR A 1 176 ? 8.249 5.336 10.093 1.00 93.25 176 TYR A CA 1
ATOM 1459 C C . TYR A 1 176 ? 7.937 6.806 10.284 1.00 93.25 176 TYR A C 1
ATOM 1461 O O . TYR A 1 176 ? 7.971 7.297 11.415 1.00 93.25 176 TYR A O 1
ATOM 1469 N N . GLU A 1 177 ? 7.562 7.473 9.205 1.00 95.12 177 GLU A N 1
ATOM 1470 C CA . GLU A 1 177 ? 7.048 8.829 9.271 1.00 95.12 177 GLU A CA 1
ATOM 1471 C C . GLU A 1 177 ? 5.551 8.818 8.973 1.00 95.12 177 GLU A C 1
ATOM 1473 O O . GLU A 1 177 ? 5.127 8.319 7.933 1.00 95.12 177 GLU A O 1
ATOM 1478 N N . LYS A 1 178 ? 4.753 9.367 9.891 1.00 95.88 178 LYS A N 1
ATOM 1479 C CA . LYS A 1 178 ? 3.333 9.623 9.652 1.00 95.88 178 LYS A CA 1
ATOM 1480 C C . LYS A 1 178 ? 3.187 10.949 8.913 1.00 95.88 178 LYS A C 1
ATOM 1482 O O . LYS A 1 178 ? 3.704 11.965 9.373 1.00 95.88 178 LYS A O 1
ATOM 1487 N N . ARG A 1 179 ? 2.463 10.927 7.800 1.00 95.44 179 ARG A N 1
ATOM 1488 C CA . ARG A 1 179 ? 2.120 12.092 6.981 1.00 95.44 179 ARG A CA 1
ATOM 1489 C C . ARG A 1 179 ? 0.607 12.306 6.971 1.00 95.44 179 ARG A C 1
ATOM 1491 O O . ARG A 1 179 ? -0.140 11.402 7.346 1.00 95.44 179 ARG A O 1
ATOM 1498 N N . VAL A 1 180 ? 0.208 13.517 6.593 1.00 88.94 180 VAL A N 1
ATOM 1499 C CA . VAL A 1 180 ? -1.170 14.010 6.433 1.00 88.94 180 VAL A CA 1
ATOM 1500 C C . VAL A 1 180 ? -1.253 14.713 5.086 1.00 88.94 180 VAL A C 1
ATOM 1502 O O . VAL A 1 180 ? -0.202 15.276 4.692 1.00 88.94 180 VAL A O 1
#

Radius of gyration: 16.25 Å; chains: 1; bounding box: 40×39×41 Å

Sequence (180 aa):
MYELKRYFYSCRIEPPYPYWSVFCDGNELIVPISTLMQDNINILFDMLLNSFQNTTVTLNSEYLLMMRVNDQAIISRIYDKNRDDYDIVIEKSRKHFLSVEYTHPEMSSRIVLDLDPSLYLVGNEVFTAGFVQRCLEYQSENYVFDDNYVLDIMDSKIKMLTLKKGEYIIIGKTEYEKRV

Foldseek 3Di:
DQVVVVVVAQFDDDDDDFWKWKFWDNDIDIGHDDLVPLPDPQVVVVVVVVVVCVVDPDDPTWIWIWGDHDLQAIAIDIDDPPDPGQDDDAAAAPKDWPWKWKDAPPDPDIDTQDDRSNQRGAFHKADALRRVSNSVRRDRDDDDRDQRMKIWIQMPVRDTDMDGHPWIWGRHRHDIDIDD

Secondary structure (DSSP, 8-state):
-HHHHTTT-SS--PPPSSEEEEEETTEEEEEE--GGGTT-HHHHHHHHHHHHHHH--S--S--EEEEE-SSS-EEEEE--TT---------B-S--EEEEEEE-TT-SS-EE-PPPGGG-BTT-EES-HHHHHHHHHTSSS----STT-EEEEEETT--EEEEETT-EEEE-SSSEEEE-